Protein AF-A0A8B8NB76-F1 (afdb_monomer)

pLDDT: mean 70.85, std 10.94, range [44.97, 85.81]

Sequence (150 aa):
MEKLAVEKKYFEKVLDDIVSLNSLFTVAVFIGLSYAQPGQVQSLADDPSCHPDTTMRRRLVYFEIASFSCFIFAGFLGKAVKIFLYTSEKQDAQGKPLRKWKSLLGFYSSIYGTMLGCLLLLLAMIEVIQIKLGRLSCHGKYTVTTVAIM

Structure (mmCIF, N/CA/C/O backbone):
data_AF-A0A8B8NB76-F1
#
_entry.id   AF-A0A8B8NB76-F1
#
loop_
_atom_site.group_PDB
_atom_site.id
_atom_site.type_symbol
_atom_site.label_atom_id
_atom_site.label_alt_id
_atom_site.label_comp_id
_atom_site.label_asym_id
_atom_site.label_entity_id
_atom_site.label_seq_id
_atom_sit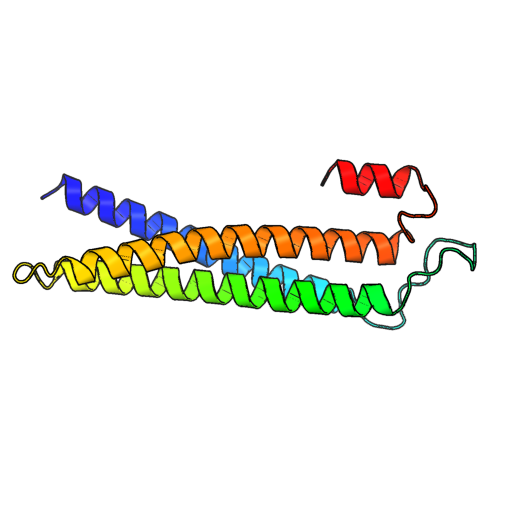e.pdbx_PDB_ins_code
_atom_site.Cartn_x
_atom_site.Cartn_y
_atom_site.Cartn_z
_atom_site.occupancy
_atom_site.B_iso_or_equiv
_atom_site.auth_seq_id
_atom_site.auth_comp_id
_atom_site.auth_asym_id
_atom_site.auth_atom_id
_atom_site.pdbx_PDB_model_num
ATOM 1 N N . MET A 1 1 ? -21.683 8.603 27.140 1.00 58.09 1 MET A N 1
ATOM 2 C CA . MET A 1 1 ? -21.629 7.348 26.355 1.00 58.09 1 MET A CA 1
ATOM 3 C C . MET A 1 1 ? -21.744 7.589 24.850 1.00 58.09 1 MET A C 1
ATOM 5 O O . MET A 1 1 ? -20.990 6.976 24.109 1.00 58.09 1 MET A O 1
ATOM 9 N N . GLU A 1 2 ? -22.573 8.534 24.390 1.00 70.88 2 GLU A N 1
ATOM 10 C CA . GLU A 1 2 ? -22.771 8.825 22.955 1.00 70.88 2 GLU A CA 1
ATOM 11 C C . GLU A 1 2 ? -21.490 9.216 22.186 1.00 70.88 2 GLU A C 1
ATOM 13 O O . GLU A 1 2 ? -21.215 8.649 21.132 1.00 70.88 2 GLU A O 1
ATOM 18 N N . LYS A 1 3 ? -20.629 10.083 22.748 1.00 71.62 3 LYS A N 1
ATOM 19 C CA . LYS A 1 3 ? -19.351 10.464 22.106 1.00 71.62 3 LYS A CA 1
ATOM 20 C C . LYS A 1 3 ? -18.411 9.279 21.836 1.00 71.62 3 LYS A C 1
ATOM 22 O O . LYS A 1 3 ? -17.780 9.232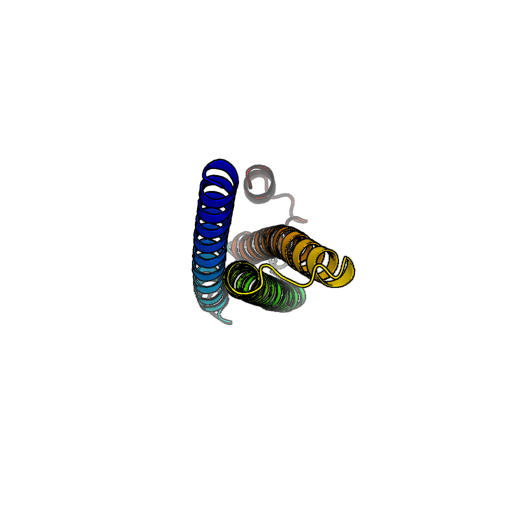 20.787 1.00 71.62 3 LYS A O 1
ATOM 27 N N . LEU A 1 4 ? -18.343 8.312 22.756 1.00 72.81 4 LEU A N 1
ATOM 28 C CA . LEU A 1 4 ? -17.474 7.137 22.622 1.00 72.81 4 LEU A CA 1
ATOM 29 C C . LEU A 1 4 ? -17.967 6.199 21.509 1.00 72.81 4 LEU A C 1
ATOM 31 O O . LEU A 1 4 ? -17.163 5.650 20.762 1.00 72.81 4 LEU A O 1
ATOM 35 N N . ALA A 1 5 ? -19.286 6.035 21.374 1.00 74.06 5 ALA A N 1
ATOM 36 C CA . ALA A 1 5 ? -19.880 5.210 20.324 1.00 74.06 5 ALA A CA 1
ATOM 37 C C . ALA A 1 5 ? -19.660 5.809 18.923 1.00 74.06 5 ALA A C 1
ATOM 39 O O . ALA A 1 5 ? -19.412 5.073 17.967 1.00 74.06 5 ALA A O 1
ATOM 40 N N . VAL A 1 6 ? -19.705 7.142 18.803 1.00 80.06 6 VAL A N 1
ATOM 41 C CA . VAL A 1 6 ? -19.410 7.851 17.547 1.00 80.06 6 VAL A CA 1
ATOM 42 C C . VAL A 1 6 ? -17.943 7.675 17.144 1.00 80.06 6 VAL A C 1
ATOM 44 O O . VAL A 1 6 ? -17.666 7.345 15.993 1.00 80.06 6 VAL A O 1
ATOM 47 N N . GLU A 1 7 ? -17.009 7.823 18.087 1.00 78.56 7 GLU A N 1
ATOM 48 C CA . GLU A 1 7 ? -15.574 7.663 17.820 1.00 78.56 7 GLU A CA 1
ATOM 49 C C . GLU A 1 7 ? -15.232 6.233 17.371 1.00 78.56 7 GLU A C 1
ATOM 51 O O . GLU A 1 7 ? -14.541 6.042 16.370 1.00 78.56 7 GLU A O 1
ATOM 56 N N . LYS A 1 8 ? -15.785 5.211 18.038 1.00 74.06 8 LYS A N 1
ATOM 57 C CA . LYS A 1 8 ? -15.591 3.809 17.635 1.00 74.06 8 LYS A CA 1
ATOM 58 C C . LYS A 1 8 ? -16.101 3.529 16.224 1.00 74.06 8 LYS A C 1
ATOM 60 O O . LYS A 1 8 ? -15.374 2.933 15.436 1.00 74.06 8 LYS A O 1
ATOM 65 N N . LYS A 1 9 ? -17.311 3.994 15.888 1.00 80.19 9 LYS A N 1
ATOM 66 C CA . LYS A 1 9 ? -17.870 3.846 14.533 1.00 80.19 9 LYS A CA 1
ATOM 67 C C . LYS A 1 9 ? -16.988 4.507 13.476 1.00 80.19 9 LYS A C 1
ATOM 69 O O . LYS A 1 9 ? -16.846 3.973 12.378 1.00 80.19 9 LYS A O 1
ATOM 74 N N . TYR A 1 10 ? -16.383 5.648 13.803 1.00 81.00 10 TYR A N 1
ATOM 75 C CA . TYR A 1 10 ? -15.425 6.303 12.918 1.00 81.00 10 TYR A CA 1
ATOM 76 C C . TYR A 1 10 ? -14.170 5.442 12.705 1.00 81.00 10 TYR A C 1
ATOM 78 O O . TYR A 1 10 ? -13.798 5.189 11.561 1.00 81.00 10 TYR A O 1
ATOM 86 N N . PHE A 1 11 ? -13.569 4.915 13.778 1.00 75.69 11 PHE A N 1
ATOM 87 C CA . PHE A 1 11 ? -12.418 4.008 13.680 1.00 75.69 11 PHE A CA 1
ATOM 88 C C . PHE A 1 11 ? -12.725 2.738 12.883 1.00 75.69 11 PHE A C 1
ATOM 90 O O . PHE A 1 11 ? -11.914 2.332 12.054 1.00 75.69 11 PHE A O 1
ATOM 97 N N . GLU A 1 12 ? -13.890 2.124 13.097 1.00 78.44 12 GLU A N 1
ATOM 98 C CA . GLU A 1 12 ? -14.319 0.949 12.332 1.00 78.44 12 GLU A CA 1
ATOM 99 C C . GLU A 1 12 ? -14.425 1.244 10.837 1.00 78.44 12 GLU A C 1
ATOM 101 O O . GLU A 1 12 ? -13.975 0.433 10.027 1.00 78.44 12 GLU A O 1
ATOM 106 N N . LYS A 1 13 ? -14.973 2.410 10.476 1.00 84.19 13 LYS A N 1
ATOM 107 C CA . LYS A 1 13 ? -15.102 2.834 9.081 1.00 84.19 13 LYS A CA 1
ATOM 108 C C . LYS A 1 13 ? -13.738 3.058 8.426 1.00 84.19 13 LYS A C 1
ATOM 110 O O . LYS A 1 13 ? -13.527 2.603 7.309 1.00 84.19 13 LYS A O 1
ATOM 115 N N . VAL A 1 14 ? -12.813 3.715 9.128 1.00 82.12 14 VAL A N 1
ATOM 116 C CA . VAL A 1 14 ? -11.438 3.929 8.642 1.00 82.12 14 VAL A CA 1
ATOM 117 C C . VAL A 1 14 ? -10.709 2.595 8.456 1.00 82.12 14 VAL A C 1
ATOM 119 O O . VAL A 1 14 ? -10.015 2.404 7.463 1.00 82.12 14 VAL A O 1
ATOM 122 N N . LEU A 1 15 ? -10.890 1.646 9.376 1.00 77.44 15 LEU A N 1
ATO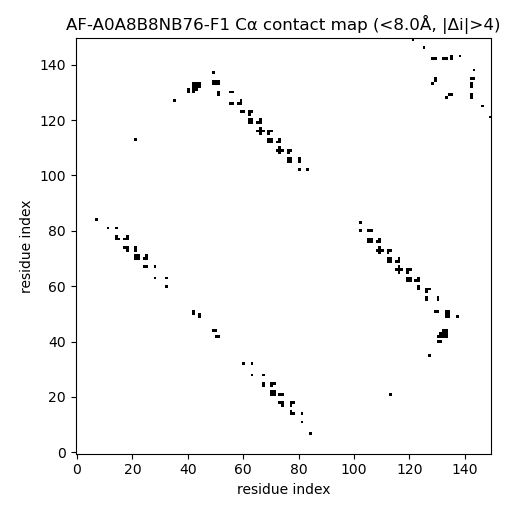M 123 C CA . LEU A 1 15 ? -10.309 0.309 9.258 1.00 77.44 15 LEU A CA 1
ATOM 124 C C . LEU A 1 15 ? -10.846 -0.466 8.052 1.00 77.44 15 LEU A C 1
ATOM 126 O O . LEU A 1 15 ? -10.060 -1.104 7.355 1.00 77.44 15 LEU A O 1
ATOM 130 N N . ASP A 1 16 ? -12.160 -0.431 7.816 1.00 82.38 16 ASP A N 1
ATOM 131 C CA . ASP A 1 16 ? -12.762 -1.106 6.660 1.00 82.38 16 ASP A CA 1
ATOM 132 C C . ASP A 1 16 ? -12.253 -0.519 5.341 1.00 82.38 16 ASP A C 1
ATOM 134 O O . ASP A 1 16 ? -11.942 -1.273 4.418 1.00 82.38 16 ASP A O 1
ATOM 138 N N . ASP A 1 17 ? -12.102 0.806 5.278 1.00 83.94 17 ASP A N 1
ATOM 139 C CA . ASP A 1 17 ? -11.550 1.497 4.114 1.00 83.94 17 ASP A CA 1
ATOM 140 C C . ASP A 1 17 ? -10.090 1.083 3.852 1.00 83.94 17 ASP A C 1
ATOM 142 O O . ASP A 1 17 ? -9.760 0.623 2.758 1.00 83.94 17 ASP A O 1
ATOM 146 N N . ILE A 1 18 ? -9.234 1.096 4.885 1.00 80.12 18 ILE A N 1
ATOM 147 C CA . ILE A 1 18 ? -7.828 0.653 4.784 1.00 80.12 18 ILE A CA 1
ATOM 148 C C . ILE A 1 18 ? -7.731 -0.814 4.339 1.00 80.12 18 ILE A C 1
ATOM 150 O O . ILE A 1 18 ? -6.912 -1.157 3.485 1.00 80.12 18 ILE A O 1
ATOM 154 N N . VAL A 1 19 ? -8.556 -1.701 4.900 1.00 79.12 19 VAL A N 1
ATOM 155 C CA . VAL A 1 19 ? -8.578 -3.126 4.530 1.00 79.12 19 VAL A CA 1
ATOM 156 C C . VAL A 1 19 ? -8.995 -3.308 3.069 1.00 79.12 19 VAL A C 1
ATOM 158 O O . VAL A 1 19 ? -8.404 -4.133 2.368 1.00 79.12 19 VAL A O 1
ATOM 161 N N . SER A 1 20 ? -9.991 -2.546 2.612 1.00 85.81 20 SER A N 1
ATOM 162 C CA . SER A 1 20 ? -10.450 -2.558 1.221 1.00 85.81 20 SER A CA 1
ATOM 163 C C . SER A 1 20 ? -9.333 -2.122 0.265 1.00 85.81 20 SER A C 1
ATOM 165 O O . SER A 1 20 ? -9.038 -2.822 -0.707 1.00 85.81 20 SER A O 1
ATOM 167 N N . LEU A 1 21 ? -8.627 -1.034 0.595 1.00 82.56 21 LEU A N 1
ATOM 168 C CA . LEU A 1 21 ? -7.477 -0.553 -0.174 1.00 82.56 21 LEU A CA 1
ATOM 169 C C . LEU A 1 21 ? -6.344 -1.584 -0.224 1.00 82.56 21 LEU A C 1
ATOM 171 O O . LEU A 1 21 ? -5.839 -1.884 -1.304 1.00 82.56 21 LEU A O 1
ATOM 175 N N . ASN A 1 22 ? -5.989 -2.203 0.906 1.00 81.56 22 ASN A N 1
ATOM 176 C CA . ASN A 1 22 ? -4.960 -3.250 0.952 1.00 81.56 22 ASN A CA 1
ATOM 177 C C . ASN A 1 22 ? -5.317 -4.453 0.054 1.00 81.56 22 ASN A C 1
ATOM 179 O O . ASN A 1 22 ? -4.433 -5.057 -0.563 1.00 81.56 22 ASN A O 1
ATOM 183 N N . SER A 1 23 ? -6.608 -4.788 -0.059 1.00 83.19 23 SER A N 1
ATOM 184 C CA . SER A 1 23 ? -7.092 -5.829 -0.972 1.00 83.19 23 SER A CA 1
ATOM 185 C C . SER A 1 23 ? -6.993 -5.405 -2.440 1.00 83.19 23 SER A C 1
ATOM 187 O O . SER A 1 23 ? -6.589 -6.212 -3.275 1.00 83.19 23 SER A O 1
ATOM 189 N N . LEU A 1 24 ? -7.329 -4.155 -2.771 1.00 85.62 24 LEU A N 1
ATOM 190 C CA . LEU A 1 24 ? -7.174 -3.612 -4.127 1.00 85.62 24 LEU A CA 1
ATOM 191 C C . LEU A 1 24 ? -5.704 -3.590 -4.560 1.00 85.62 24 LEU A C 1
ATOM 193 O O . LEU A 1 24 ? -5.383 -4.052 -5.654 1.00 85.62 24 LEU A O 1
ATOM 197 N N . PHE A 1 25 ? -4.805 -3.130 -3.688 1.00 81.25 25 PHE A N 1
ATOM 198 C CA . PHE A 1 25 ? -3.365 -3.126 -3.953 1.00 81.25 25 PHE A CA 1
ATOM 199 C C . PHE A 1 25 ? -2.806 -4.533 -4.141 1.00 81.25 25 PHE A C 1
ATOM 201 O O . PHE A 1 25 ? -2.019 -4.770 -5.050 1.00 81.25 25 PHE A O 1
ATOM 208 N N . THR A 1 26 ? -3.272 -5.486 -3.336 1.00 81.06 26 THR A N 1
ATOM 209 C CA . THR A 1 26 ? -2.947 -6.904 -3.507 1.00 81.06 26 THR A CA 1
ATOM 210 C C . THR A 1 26 ? -3.331 -7.417 -4.900 1.00 81.06 26 THR A C 1
ATOM 212 O O . THR A 1 26 ? -2.542 -8.102 -5.546 1.00 81.06 26 THR A O 1
ATOM 215 N N . VAL A 1 27 ? -4.526 -7.080 -5.393 1.00 84.81 27 VAL A N 1
ATOM 216 C CA . VAL A 1 27 ? -4.958 -7.470 -6.746 1.00 84.81 27 VAL A CA 1
ATOM 217 C C . VAL A 1 27 ? -4.099 -6.785 -7.811 1.00 84.81 27 VAL A C 1
ATOM 219 O O . VAL A 1 27 ? -3.660 -7.447 -8.751 1.00 84.81 27 VAL A O 1
ATOM 222 N N . ALA A 1 28 ? -3.812 -5.491 -7.647 1.00 82.62 28 ALA A N 1
ATOM 223 C CA . ALA A 1 28 ? -2.943 -4.743 -8.553 1.00 82.62 28 ALA A CA 1
ATOM 224 C C . ALA A 1 28 ? -1.540 -5.366 -8.654 1.00 82.62 28 ALA A C 1
ATOM 226 O O . ALA A 1 28 ? -1.001 -5.450 -9.753 1.00 82.62 28 ALA A O 1
ATOM 227 N N . VAL A 1 29 ? -1.005 -5.881 -7.543 1.00 78.81 29 VAL A N 1
ATOM 228 C CA . VAL A 1 29 ? 0.255 -6.637 -7.498 1.00 78.81 29 VAL A CA 1
ATOM 229 C C . VAL A 1 29 ? 0.193 -7.910 -8.344 1.00 78.81 29 VAL A C 1
ATOM 231 O O . VAL A 1 29 ? 1.038 -8.156 -9.200 1.00 78.81 29 VAL A O 1
ATOM 234 N N . PHE A 1 30 ? -0.836 -8.741 -8.172 1.00 81.75 30 PHE A N 1
ATOM 235 C CA . PHE A 1 30 ? -0.955 -9.954 -8.991 1.00 81.75 30 PHE A CA 1
ATOM 236 C C . PHE A 1 30 ? -1.068 -9.637 -10.486 1.00 81.75 30 PHE A C 1
ATOM 238 O O . PHE A 1 30 ? -0.503 -10.350 -11.322 1.00 81.75 30 PHE A O 1
ATOM 245 N N . ILE A 1 31 ? -1.761 -8.548 -10.824 1.00 83.44 31 ILE A N 1
ATOM 246 C CA . ILE A 1 31 ? -1.841 -8.043 -12.195 1.00 83.44 31 ILE A CA 1
ATOM 247 C C . ILE A 1 31 ? -0.453 -7.576 -12.673 1.00 83.44 31 ILE A C 1
ATOM 249 O O . ILE A 1 31 ? -0.037 -7.966 -13.763 1.00 83.44 31 ILE A O 1
ATOM 253 N N . GLY A 1 32 ? 0.290 -6.819 -11.859 1.00 76.19 32 GLY A N 1
ATOM 254 C CA . GLY A 1 32 ? 1.654 -6.353 -12.144 1.00 76.19 32 GLY A CA 1
ATOM 255 C C . GLY A 1 32 ? 2.627 -7.496 -12.440 1.00 76.19 32 GLY A C 1
ATOM 256 O O . GLY A 1 32 ? 3.246 -7.524 -13.507 1.00 76.19 32 GLY A O 1
ATOM 257 N N . LEU A 1 33 ? 2.668 -8.506 -11.566 1.00 76.31 33 LEU A N 1
ATOM 258 C CA . LEU A 1 33 ? 3.462 -9.725 -11.764 1.00 76.31 33 LEU A CA 1
ATOM 259 C C . LEU A 1 33 ? 3.072 -10.494 -13.032 1.00 76.31 33 LEU A C 1
ATOM 261 O O . LEU A 1 33 ? 3.945 -11.024 -13.722 1.00 76.31 33 LEU A O 1
ATOM 265 N N . SER A 1 34 ? 1.780 -10.539 -13.369 1.00 78.25 34 SER A N 1
ATOM 266 C CA . SER A 1 34 ? 1.299 -11.209 -14.586 1.00 78.25 34 SER A CA 1
ATOM 267 C C . SER A 1 34 ? 1.797 -10.516 -15.859 1.00 78.25 34 SER A C 1
ATOM 269 O O . SER A 1 34 ? 2.054 -11.181 -16.861 1.00 78.25 34 SER A O 1
ATOM 271 N N . TYR A 1 35 ? 2.007 -9.198 -15.819 1.00 69.44 35 TYR A N 1
ATOM 272 C CA . TYR A 1 35 ? 2.624 -8.449 -16.917 1.00 69.44 35 TYR A CA 1
ATOM 273 C C . TYR A 1 35 ? 4.157 -8.550 -16.951 1.00 69.44 35 TYR A C 1
ATOM 275 O O . TYR A 1 35 ? 4.759 -8.248 -17.983 1.00 69.44 35 TYR A O 1
ATOM 283 N N . ALA A 1 36 ? 4.799 -9.003 -15.871 1.00 65.06 36 ALA A N 1
ATOM 284 C CA . ALA A 1 36 ? 6.250 -9.179 -15.777 1.00 65.06 36 ALA A CA 1
ATOM 285 C C . ALA A 1 36 ? 6.755 -10.524 -16.357 1.00 65.06 36 ALA A C 1
ATOM 287 O O . ALA A 1 36 ? 7.878 -10.946 -16.059 1.00 65.06 36 ALA A O 1
ATOM 288 N N . GLN A 1 37 ? 5.949 -11.214 -17.178 1.00 57.31 37 GLN A N 1
ATOM 289 C CA . GLN A 1 37 ? 6.277 -12.537 -17.714 1.00 57.31 37 GLN A CA 1
ATOM 290 C C . GLN A 1 37 ? 7.567 -12.557 -18.567 1.00 57.31 37 GLN A C 1
ATOM 292 O O . GLN A 1 37 ? 7.797 -11.679 -19.407 1.00 57.31 37 GLN A O 1
ATOM 297 N N . PRO A 1 38 ? 8.428 -13.577 -18.377 1.00 48.22 38 PRO A N 1
ATOM 298 C CA . PRO A 1 38 ? 9.696 -13.700 -19.084 1.00 48.22 38 PRO A CA 1
ATOM 299 C C . PRO A 1 38 ? 9.468 -14.102 -20.548 1.00 48.22 38 PRO A C 1
ATOM 301 O O . PRO A 1 38 ? 8.992 -15.197 -20.818 1.00 48.22 38 PRO A O 1
ATOM 304 N N . GLY A 1 39 ? 9.856 -13.233 -21.489 1.00 51.78 39 GLY A N 1
ATOM 305 C CA . GLY A 1 39 ? 9.939 -13.569 -22.920 1.00 51.78 39 GLY A CA 1
ATOM 306 C C . GLY A 1 39 ? 9.225 -12.619 -23.887 1.00 51.78 39 GLY A C 1
ATOM 307 O O . GLY A 1 39 ? 9.498 -12.693 -25.077 1.00 51.78 39 GLY A O 1
ATOM 308 N N . GLN A 1 40 ? 8.371 -11.703 -23.406 1.00 45.97 40 GLN A N 1
ATOM 309 C CA . GLN A 1 40 ? 7.509 -10.882 -24.282 1.00 45.97 40 GLN A CA 1
ATOM 310 C C . GLN A 1 40 ? 7.890 -9.389 -24.373 1.00 45.97 40 GLN A C 1
ATOM 312 O O . GLN A 1 40 ? 7.270 -8.643 -25.126 1.00 45.97 40 GLN A O 1
ATOM 317 N N . VAL A 1 41 ? 8.875 -8.912 -23.605 1.00 48.81 41 VAL A N 1
ATOM 318 C CA . VAL A 1 41 ? 9.288 -7.496 -23.624 1.00 48.81 41 VAL A CA 1
ATOM 319 C C . VAL A 1 41 ? 10.668 -7.356 -24.253 1.00 48.81 41 VAL A C 1
ATOM 321 O O . VAL A 1 41 ? 11.689 -7.315 -23.570 1.00 48.81 41 VAL A O 1
ATOM 324 N N . GLN A 1 42 ? 10.683 -7.305 -25.585 1.00 48.44 42 GLN A N 1
ATOM 325 C CA . GLN A 1 42 ? 11.781 -6.698 -26.328 1.00 48.44 42 GLN A CA 1
ATOM 326 C C . GLN A 1 42 ? 11.891 -5.251 -25.823 1.00 48.44 42 GLN A C 1
ATOM 328 O O . GLN A 1 42 ? 10.914 -4.502 -25.893 1.00 48.44 42 GLN A O 1
ATOM 333 N N . SER A 1 43 ? 13.030 -4.886 -25.230 1.00 51.94 43 SER A N 1
ATOM 334 C CA . SER A 1 43 ? 13.300 -3.497 -24.850 1.00 51.94 43 SER A CA 1
ATOM 335 C C . SER A 1 43 ? 13.085 -2.623 -26.088 1.00 51.94 43 SER A C 1
ATOM 337 O O . SER A 1 43 ? 13.594 -2.961 -27.153 1.00 51.94 43 SER A O 1
ATOM 339 N N . LEU A 1 44 ? 12.336 -1.520 -25.977 1.00 48.97 44 LEU A N 1
ATOM 340 C CA . LEU A 1 44 ? 12.171 -0.569 -27.091 1.00 48.97 44 LEU A CA 1
ATOM 341 C C . LEU A 1 44 ? 13.485 0.156 -27.448 1.00 48.97 44 LEU A C 1
ATOM 343 O O . LEU A 1 44 ? 13.517 0.942 -28.391 1.00 48.97 44 LEU A O 1
ATOM 347 N N . ALA A 1 45 ? 14.556 -0.075 -26.685 1.00 45.97 45 ALA A N 1
ATOM 348 C CA . ALA A 1 45 ? 15.885 0.419 -26.993 1.00 45.97 45 ALA A CA 1
ATOM 349 C C . ALA A 1 45 ? 16.558 -0.486 -28.039 1.00 45.97 45 ALA A C 1
ATOM 351 O O . ALA A 1 45 ? 16.889 -1.632 -27.750 1.00 45.97 45 ALA A O 1
ATOM 352 N N . ASP A 1 46 ? 16.788 0.076 -29.226 1.00 44.97 46 ASP A N 1
ATOM 353 C CA . ASP A 1 46 ? 17.511 -0.522 -30.363 1.00 44.97 46 ASP A CA 1
ATOM 354 C C . ASP A 1 46 ? 19.024 -0.714 -30.083 1.00 44.97 46 ASP A C 1
ATOM 356 O O . ASP A 1 46 ? 19.744 -1.309 -30.879 1.00 44.97 46 ASP A O 1
ATOM 360 N N . ASP A 1 47 ? 19.515 -0.236 -28.928 1.00 52.62 47 ASP A N 1
ATOM 361 C CA . ASP A 1 47 ? 20.926 -0.294 -28.539 1.00 52.62 47 ASP A CA 1
ATOM 362 C C . ASP A 1 47 ? 21.221 -1.432 -27.525 1.00 52.62 47 ASP A C 1
ATOM 364 O O . ASP A 1 47 ? 20.638 -1.463 -26.428 1.00 52.62 47 ASP A O 1
ATOM 368 N N . PRO A 1 48 ? 22.165 -2.348 -27.825 1.00 55.62 48 PRO A N 1
ATOM 369 C CA . PRO A 1 48 ? 22.499 -3.494 -26.973 1.00 55.62 48 PRO A CA 1
ATOM 370 C C . PRO A 1 48 ? 23.121 -3.110 -25.618 1.00 55.62 48 PRO A C 1
ATOM 372 O O . PRO A 1 48 ? 23.103 -3.926 -24.694 1.00 55.62 48 PRO A O 1
ATOM 375 N N . SER A 1 49 ? 23.633 -1.885 -25.450 1.00 53.75 49 SER A N 1
ATOM 376 C CA . SER A 1 49 ? 24.170 -1.398 -24.167 1.00 53.75 49 SER A CA 1
ATOM 377 C C . SER A 1 49 ? 23.080 -0.992 -23.163 1.00 53.75 49 SER A C 1
ATOM 379 O O . SER A 1 49 ? 23.347 -0.890 -21.963 1.00 53.75 49 SER A O 1
ATOM 381 N N . CYS A 1 50 ? 21.834 -0.827 -23.624 1.00 57.88 50 CYS A N 1
ATOM 382 C CA . CYS A 1 50 ? 20.695 -0.389 -22.813 1.00 57.88 50 CYS A CA 1
ATOM 383 C C . CYS A 1 50 ? 19.698 -1.525 -22.491 1.00 57.88 50 CYS A C 1
ATOM 385 O O . CYS A 1 50 ? 18.560 -1.278 -22.073 1.00 57.88 50 CYS A O 1
ATOM 387 N N . HIS A 1 51 ? 20.112 -2.784 -22.655 1.00 57.16 51 HIS A N 1
ATOM 388 C CA . HIS A 1 51 ? 19.271 -3.928 -22.318 1.00 57.16 51 HIS A CA 1
ATOM 389 C C . HIS A 1 51 ? 18.976 -4.000 -20.802 1.00 57.16 51 HIS A C 1
ATOM 391 O O . HIS A 1 51 ? 19.886 -3.862 -19.974 1.00 57.16 51 HIS A O 1
ATOM 397 N N . PRO A 1 52 ? 17.708 -4.222 -20.403 1.00 57.44 52 PRO A N 1
ATOM 398 C CA . PRO A 1 52 ? 17.338 -4.376 -19.004 1.00 57.44 52 PRO A CA 1
ATOM 399 C C . PRO A 1 52 ? 17.965 -5.652 -18.431 1.00 57.44 52 PRO A C 1
ATOM 401 O O . PRO A 1 52 ? 17.807 -6.752 -18.958 1.00 57.44 52 PRO A O 1
ATOM 404 N N . ASP A 1 53 ? 18.700 -5.484 -17.336 1.00 62.66 53 ASP A N 1
ATOM 405 C CA . ASP A 1 53 ? 19.485 -6.543 -16.712 1.00 62.66 53 ASP A CA 1
ATOM 406 C C . ASP A 1 53 ? 18.612 -7.512 -15.902 1.00 62.66 53 ASP A C 1
ATOM 408 O O . ASP A 1 53 ? 17.630 -7.126 -15.259 1.00 62.66 53 ASP A O 1
ATOM 412 N N . THR A 1 54 ? 19.007 -8.786 -15.877 1.00 63.94 54 THR A N 1
ATOM 413 C CA . THR A 1 54 ? 18.283 -9.861 -15.171 1.00 63.94 54 THR A CA 1
ATOM 414 C C . THR A 1 54 ? 18.143 -9.610 -13.661 1.00 63.94 54 THR A C 1
ATOM 416 O O . THR A 1 54 ? 17.202 -10.108 -13.032 1.00 63.94 54 THR A O 1
ATOM 419 N N . THR A 1 55 ? 19.018 -8.780 -13.086 1.00 66.31 55 THR A N 1
ATOM 420 C CA . THR A 1 55 ? 18.995 -8.366 -11.676 1.00 66.31 55 THR A CA 1
ATOM 421 C C . THR A 1 55 ? 17.798 -7.472 -11.338 1.00 66.31 55 THR A C 1
ATOM 423 O O . THR A 1 55 ? 17.201 -7.647 -10.274 1.00 66.31 55 THR A O 1
ATOM 426 N N . MET A 1 56 ? 17.376 -6.571 -12.239 1.00 65.31 56 MET A N 1
ATOM 427 C CA . MET A 1 56 ? 16.208 -5.699 -12.003 1.00 65.31 56 MET A CA 1
ATOM 428 C C . MET A 1 56 ? 14.909 -6.504 -11.938 1.00 65.31 56 MET A C 1
ATOM 430 O O . MET A 1 56 ? 14.071 -6.278 -11.070 1.00 65.31 56 MET A O 1
ATOM 434 N N . ARG A 1 57 ? 14.787 -7.544 -12.773 1.00 67.50 57 ARG A N 1
ATOM 435 C CA . ARG A 1 57 ? 13.628 -8.449 -12.749 1.00 67.50 57 ARG A CA 1
ATOM 436 C C . ARG A 1 57 ? 13.496 -9.189 -11.415 1.00 67.50 57 ARG A C 1
ATOM 438 O O . ARG A 1 57 ? 12.397 -9.301 -10.883 1.00 67.50 57 ARG A O 1
ATOM 445 N N . ARG A 1 58 ? 14.604 -9.689 -10.852 1.00 70.12 58 ARG A N 1
ATOM 446 C CA . ARG A 1 58 ? 14.582 -10.334 -9.524 1.00 70.12 58 ARG A CA 1
ATOM 447 C C . ARG A 1 58 ? 14.191 -9.350 -8.425 1.00 70.12 58 ARG A C 1
ATOM 449 O O . ARG A 1 58 ? 13.451 -9.716 -7.516 1.00 70.12 58 ARG A O 1
ATOM 456 N N . ARG A 1 59 ? 14.670 -8.109 -8.522 1.00 72.12 59 ARG A N 1
ATOM 457 C CA . ARG A 1 59 ? 14.383 -7.053 -7.550 1.00 72.12 59 ARG A CA 1
ATOM 458 C C . ARG A 1 59 ? 12.919 -6.607 -7.590 1.00 72.12 59 ARG A C 1
ATOM 460 O O . ARG A 1 59 ? 12.331 -6.416 -6.531 1.00 72.12 59 ARG A O 1
ATOM 467 N N . LEU A 1 60 ? 12.326 -6.538 -8.783 1.00 75.25 60 LEU A N 1
ATOM 468 C CA . LEU A 1 60 ? 10.901 -6.280 -8.982 1.00 75.25 60 LEU A CA 1
ATOM 469 C C . LEU A 1 60 ? 10.038 -7.289 -8.215 1.00 75.25 60 LEU A C 1
ATOM 471 O O . LEU A 1 60 ? 9.270 -6.907 -7.337 1.00 75.25 60 LEU A O 1
ATOM 475 N N . VAL A 1 61 ? 10.234 -8.583 -8.490 1.00 80.06 61 VAL A N 1
ATOM 476 C CA . VAL A 1 61 ? 9.473 -9.661 -7.838 1.00 80.06 61 VAL A CA 1
ATOM 477 C C . VAL A 1 61 ? 9.657 -9.618 -6.317 1.00 80.06 61 VAL A C 1
ATOM 479 O O . VAL A 1 61 ? 8.706 -9.828 -5.570 1.00 80.06 61 VAL A O 1
ATOM 482 N N . TYR A 1 62 ? 10.864 -9.297 -5.841 1.00 80.44 62 TYR A N 1
ATOM 483 C CA . TYR A 1 62 ? 11.132 -9.156 -4.412 1.00 80.44 62 TYR A CA 1
ATOM 484 C C . TYR A 1 62 ? 10.345 -8.003 -3.767 1.00 80.44 62 TYR A C 1
ATOM 486 O O . TYR A 1 62 ? 9.701 -8.212 -2.739 1.00 80.44 62 TYR A O 1
ATOM 494 N N . PHE A 1 63 ? 10.364 -6.803 -4.358 1.00 77.56 63 PHE A N 1
ATOM 495 C CA . PHE A 1 63 ? 9.611 -5.652 -3.839 1.00 77.56 63 PHE A CA 1
ATOM 496 C C . PHE A 1 63 ? 8.101 -5.882 -3.862 1.00 77.56 63 PHE A C 1
ATOM 498 O O . PHE A 1 63 ? 7.380 -5.461 -2.954 1.00 77.56 63 PHE A O 1
ATOM 505 N N . GLU A 1 64 ? 7.628 -6.601 -4.866 1.00 81.44 64 GLU A N 1
ATOM 506 C CA . GLU A 1 64 ? 6.221 -6.920 -5.040 1.00 81.44 64 GLU A CA 1
ATOM 507 C C . GLU A 1 64 ? 5.727 -7.946 -4.005 1.00 81.44 64 GLU A C 1
ATOM 509 O O . GLU A 1 64 ? 4.708 -7.737 -3.348 1.00 81.44 64 GLU A O 1
ATOM 514 N N . ILE A 1 65 ? 6.510 -8.995 -3.731 1.00 83.94 65 ILE A N 1
ATOM 515 C CA . ILE A 1 65 ? 6.216 -9.948 -2.645 1.00 83.94 65 ILE A CA 1
ATOM 516 C C . ILE A 1 65 ? 6.313 -9.265 -1.268 1.00 83.94 65 ILE A C 1
ATOM 518 O O . ILE A 1 65 ? 5.496 -9.527 -0.375 1.00 83.94 65 ILE A O 1
ATOM 522 N N . ALA A 1 66 ? 7.299 -8.382 -1.079 1.00 84.06 66 ALA A N 1
ATOM 523 C CA . ALA A 1 66 ? 7.501 -7.661 0.176 1.00 84.06 66 ALA A CA 1
ATOM 524 C C . ALA A 1 66 ? 6.350 -6.684 0.481 1.00 84.06 66 ALA A C 1
ATOM 526 O O . ALA A 1 66 ? 5.828 -6.682 1.599 1.00 84.06 66 ALA A O 1
ATOM 527 N N . SER A 1 67 ? 5.915 -5.894 -0.505 1.00 81.81 67 SER A N 1
ATOM 528 C CA . SER A 1 67 ? 4.772 -4.976 -0.369 1.00 81.81 67 SER A CA 1
ATOM 529 C C . SER A 1 67 ? 3.463 -5.725 -0.117 1.00 81.81 67 SER A C 1
ATOM 531 O O . SER A 1 67 ? 2.733 -5.375 0.811 1.00 81.81 67 SER A O 1
ATOM 533 N N . PHE A 1 68 ? 3.209 -6.813 -0.849 1.00 82.94 68 PHE A N 1
ATOM 534 C CA . PHE A 1 68 ? 2.053 -7.688 -0.636 1.00 82.94 68 PHE A CA 1
ATOM 535 C C . PHE A 1 68 ? 1.994 -8.232 0.798 1.00 82.94 68 PHE A C 1
ATOM 537 O O . PHE A 1 68 ? 0.960 -8.140 1.465 1.00 82.94 68 PHE A O 1
ATOM 544 N N . SER A 1 69 ? 3.124 -8.724 1.313 1.00 85.38 69 SER A N 1
ATOM 545 C CA . SER A 1 69 ? 3.223 -9.207 2.696 1.00 85.38 69 SER A CA 1
ATOM 546 C C . SER A 1 69 ? 2.894 -8.100 3.702 1.00 85.38 69 SER A C 1
ATOM 548 O O . SER A 1 69 ? 2.186 -8.334 4.683 1.00 85.38 69 SER A O 1
ATOM 550 N N . CYS A 1 70 ? 3.359 -6.877 3.434 1.00 81.19 70 CYS A N 1
ATOM 551 C CA . CYS A 1 70 ? 3.101 -5.713 4.272 1.00 81.19 70 CYS A CA 1
ATOM 552 C C . CYS A 1 70 ? 1.612 -5.315 4.283 1.00 81.19 70 CYS A C 1
ATOM 554 O O . CYS A 1 70 ? 1.047 -5.103 5.358 1.00 81.19 70 CYS A O 1
ATOM 556 N N . PHE A 1 71 ? 0.944 -5.293 3.124 1.00 81.06 71 PHE A N 1
ATOM 557 C CA . PHE A 1 71 ? -0.488 -4.974 3.036 1.00 81.06 71 PHE A CA 1
ATOM 558 C C . PHE A 1 71 ? -1.383 -6.035 3.660 1.00 81.06 71 PHE A C 1
ATOM 560 O O . PHE A 1 71 ? -2.348 -5.686 4.346 1.00 81.06 71 PHE A O 1
ATOM 567 N N . ILE A 1 72 ? -1.068 -7.320 3.469 1.00 82.00 72 ILE A N 1
ATOM 568 C CA . ILE A 1 72 ? -1.793 -8.402 4.145 1.00 82.00 72 ILE A CA 1
ATOM 569 C C . ILE A 1 72 ? -1.640 -8.266 5.656 1.00 82.00 72 ILE A C 1
ATOM 571 O O . ILE A 1 72 ? -2.633 -8.342 6.383 1.00 82.00 72 ILE A O 1
ATOM 575 N N . PHE A 1 73 ? -0.418 -8.029 6.134 1.00 80.19 73 PHE A N 1
ATOM 576 C CA . PHE A 1 73 ? -0.158 -7.877 7.559 1.00 80.19 73 PHE A CA 1
ATOM 577 C C . PHE A 1 73 ? -0.892 -6.662 8.147 1.00 80.19 73 PHE A C 1
ATOM 579 O O . PHE A 1 73 ? -1.565 -6.792 9.170 1.00 80.19 73 PHE A O 1
ATOM 586 N N . ALA A 1 74 ? -0.862 -5.512 7.467 1.00 80.00 74 ALA A N 1
ATOM 587 C CA . ALA A 1 74 ? -1.625 -4.3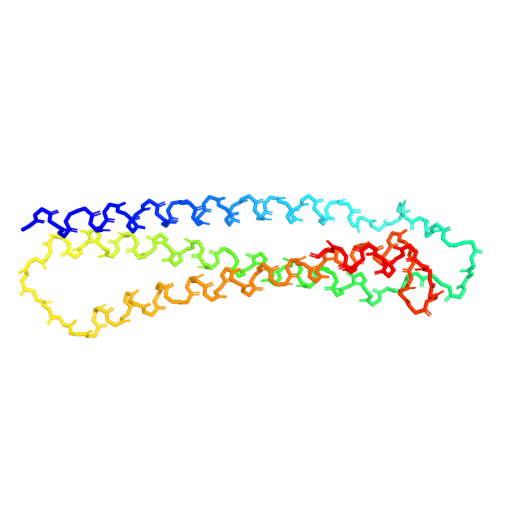26 7.856 1.00 80.00 74 ALA A CA 1
ATOM 588 C C . ALA A 1 74 ? -3.144 -4.591 7.854 1.00 80.00 74 ALA A C 1
ATOM 590 O O . ALA A 1 74 ? -3.839 -4.240 8.805 1.00 80.00 74 ALA A O 1
ATOM 591 N N . GLY A 1 75 ? -3.668 -5.292 6.842 1.00 80.69 75 GLY A N 1
ATOM 592 C CA . GLY A 1 75 ? -5.084 -5.668 6.778 1.00 80.69 75 GLY A CA 1
ATOM 593 C C . GLY A 1 75 ? -5.511 -6.621 7.904 1.00 80.69 75 GLY A C 1
ATOM 594 O O . GLY A 1 75 ? -6.587 -6.458 8.487 1.00 80.69 75 GLY A O 1
ATOM 595 N N . PHE A 1 76 ? -4.659 -7.590 8.256 1.00 79.81 76 PHE A N 1
ATOM 596 C CA . PHE A 1 76 ? -4.889 -8.500 9.380 1.00 79.81 76 PHE A CA 1
ATOM 597 C C . PHE A 1 76 ? -4.900 -7.751 10.718 1.00 79.81 76 PHE A C 1
ATOM 599 O O . PHE A 1 76 ? -5.804 -7.954 11.531 1.00 79.81 76 PHE A O 1
ATOM 606 N N . LEU A 1 77 ? -3.945 -6.838 10.922 1.00 77.81 77 LEU A N 1
ATOM 607 C CA . LEU A 1 77 ? -3.886 -5.986 12.109 1.00 77.81 77 LEU A CA 1
ATOM 608 C C . LEU A 1 77 ? -5.111 -5.077 12.228 1.00 77.81 77 LEU A C 1
ATOM 610 O O . LEU A 1 77 ? -5.679 -4.984 13.316 1.00 77.81 77 LEU A O 1
ATOM 614 N N . GLY A 1 78 ? -5.573 -4.482 11.124 1.00 75.44 78 GLY A N 1
ATOM 615 C CA . GLY A 1 78 ? -6.819 -3.715 11.091 1.00 75.44 78 GLY A CA 1
ATOM 616 C C . GLY A 1 78 ? -8.007 -4.545 11.584 1.00 75.44 78 GLY A C 1
ATOM 617 O O . GLY A 1 78 ? -8.670 -4.182 12.555 1.00 75.44 78 GLY A O 1
ATOM 618 N N . LYS A 1 79 ? -8.232 -5.735 11.016 1.00 77.50 79 LYS A N 1
ATOM 619 C CA . LYS A 1 79 ? -9.321 -6.619 11.478 1.00 77.50 79 LYS A CA 1
ATOM 620 C C . LYS A 1 79 ? -9.162 -7.055 12.938 1.00 77.50 79 LYS A C 1
ATOM 622 O O . LYS A 1 79 ? -10.154 -7.099 13.668 1.00 77.50 79 LYS A O 1
ATOM 627 N N . ALA A 1 80 ? -7.935 -7.320 13.387 1.00 76.75 80 ALA A N 1
ATOM 628 C CA . ALA A 1 80 ? -7.651 -7.660 14.779 1.00 76.75 80 ALA A CA 1
ATOM 629 C C . ALA A 1 80 ? -7.993 -6.505 15.739 1.00 76.75 80 ALA A C 1
ATOM 631 O O . ALA A 1 80 ? -8.602 -6.741 16.784 1.00 76.75 80 ALA A O 1
ATOM 632 N N . VAL A 1 81 ? -7.676 -5.258 15.371 1.00 72.31 81 VAL A N 1
ATOM 633 C CA . VAL A 1 81 ? -8.047 -4.056 16.137 1.00 72.31 81 VAL A CA 1
ATOM 634 C C . VAL A 1 81 ? -9.572 -3.890 16.196 1.00 72.31 81 VAL A C 1
ATOM 636 O O . VAL A 1 81 ? -10.097 -3.590 17.269 1.00 72.31 81 VAL A O 1
ATOM 639 N N . LYS A 1 82 ? -10.301 -4.173 15.106 1.00 72.56 82 LYS A N 1
ATOM 640 C CA . LYS A 1 82 ? -11.778 -4.143 15.084 1.00 72.56 82 LYS A CA 1
ATOM 641 C C . LYS A 1 82 ? -12.391 -5.129 16.086 1.00 72.56 82 LYS A C 1
ATOM 643 O O . LYS A 1 82 ? -13.186 -4.746 16.944 1.00 72.56 82 LYS A O 1
ATOM 648 N N . ILE A 1 83 ? -11.945 -6.389 16.043 1.00 75.31 83 ILE A N 1
ATOM 649 C CA . ILE A 1 83 ? -12.360 -7.448 16.985 1.00 75.31 83 ILE A CA 1
ATOM 650 C C . ILE A 1 83 ? -12.036 -7.045 18.429 1.00 75.31 83 ILE A C 1
A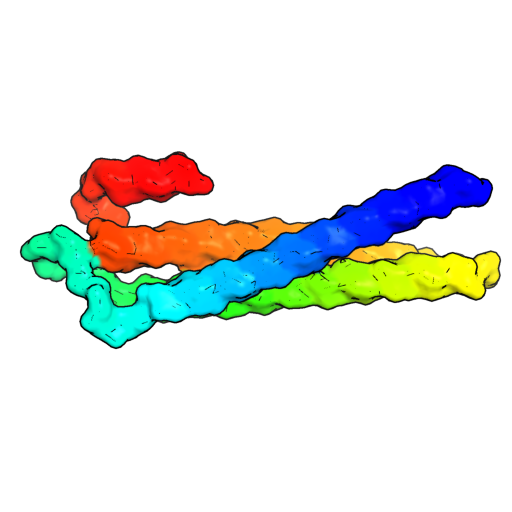TOM 652 O O . ILE A 1 83 ? -12.818 -7.281 19.356 1.00 75.31 83 ILE A O 1
ATOM 656 N N . PHE A 1 84 ? -10.885 -6.414 18.633 1.00 71.38 84 PHE A N 1
ATOM 657 C CA . PHE A 1 84 ? -10.438 -5.987 19.946 1.00 71.38 84 PHE A CA 1
ATOM 658 C C . PHE A 1 84 ? -11.264 -4.827 20.525 1.00 71.38 84 PHE A C 1
ATOM 660 O O . PHE A 1 84 ? -11.584 -4.842 21.720 1.00 71.38 84 PHE A O 1
ATOM 667 N N . LEU A 1 85 ? -11.644 -3.854 19.692 1.00 69.19 85 LEU A N 1
ATOM 668 C CA . LEU A 1 85 ? -12.549 -2.757 20.050 1.00 69.19 85 LEU A CA 1
ATOM 669 C C . LEU A 1 85 ? -13.944 -3.277 20.413 1.00 69.19 85 LEU A C 1
ATOM 671 O O . LEU A 1 85 ? -14.468 -2.911 21.468 1.00 69.19 85 LEU A O 1
ATOM 675 N N . TYR A 1 86 ? -14.491 -4.191 19.606 1.00 68.81 86 TYR A N 1
ATOM 676 C CA . TYR A 1 86 ? -15.773 -4.849 19.879 1.00 68.81 86 TYR A CA 1
ATOM 677 C C . TYR A 1 86 ? -15.738 -5.657 21.187 1.00 68.81 86 TYR A C 1
ATOM 679 O O . TYR A 1 86 ? -16.648 -5.591 22.010 1.00 68.81 86 TYR A O 1
ATOM 687 N N . THR A 1 87 ? -14.635 -6.366 21.446 1.00 67.50 87 THR A N 1
ATOM 688 C CA . THR A 1 87 ? -14.449 -7.122 22.697 1.00 67.50 87 THR A CA 1
ATOM 689 C C . THR A 1 87 ? -14.311 -6.205 23.915 1.00 67.50 87 THR A C 1
ATOM 691 O O . THR A 1 87 ? -14.744 -6.566 25.008 1.00 67.50 87 THR A O 1
ATOM 694 N N . SER A 1 88 ? -13.714 -5.022 23.751 1.00 61.00 88 SER A N 1
ATOM 695 C CA . SER A 1 88 ? -13.571 -4.046 24.840 1.00 61.00 88 SER A CA 1
ATOM 696 C C . SER A 1 88 ? -14.910 -3.426 25.241 1.00 61.00 88 SER A C 1
ATOM 698 O O . SER A 1 88 ? -15.061 -3.026 26.385 1.00 61.00 88 SER A O 1
ATOM 700 N N . GLU A 1 89 ? -15.894 -3.394 24.340 1.00 61.31 89 GLU A N 1
ATOM 701 C CA . GLU A 1 89 ? -17.258 -2.957 24.660 1.00 61.31 89 GLU A CA 1
ATOM 702 C C . GLU A 1 89 ? -18.019 -3.953 25.545 1.00 61.31 89 GLU A C 1
ATOM 704 O O . GLU A 1 89 ? -18.870 -3.552 26.325 1.00 61.31 89 GLU A O 1
ATOM 709 N N . LYS A 1 90 ? -17.680 -5.248 25.485 1.00 55.34 90 LYS A N 1
ATOM 710 C CA . LYS A 1 90 ? -18.285 -6.271 26.356 1.00 55.34 90 LYS A CA 1
ATOM 711 C C . LYS A 1 90 ? -17.630 -6.382 27.738 1.00 55.34 90 LYS A C 1
ATOM 713 O O . LYS A 1 90 ? -18.165 -7.074 28.598 1.00 55.34 90 LYS A O 1
ATOM 718 N N . GLN A 1 91 ? -16.473 -5.753 27.960 1.00 54.88 91 GLN A N 1
ATOM 719 C CA . GLN A 1 91 ? -15.765 -5.767 29.245 1.00 54.88 91 GLN A CA 1
ATOM 720 C C . GLN A 1 91 ? -15.670 -4.358 29.840 1.00 54.88 91 GLN A C 1
ATOM 722 O O . GLN A 1 91 ? -14.598 -3.758 29.871 1.00 54.88 91 GLN A O 1
ATOM 727 N N . ASP A 1 92 ? -16.768 -3.869 30.407 1.00 49.50 92 ASP A N 1
ATOM 728 C CA . ASP A 1 92 ? -16.795 -2.628 31.198 1.00 49.50 92 ASP A CA 1
ATOM 729 C C . ASP A 1 92 ? -16.111 -2.740 32.585 1.00 49.50 92 ASP A C 1
ATOM 731 O O . ASP A 1 92 ? -16.266 -1.859 33.422 1.00 49.50 92 ASP A O 1
ATOM 735 N N . ALA A 1 93 ? -15.327 -3.792 32.877 1.00 50.41 93 ALA A N 1
ATOM 736 C CA . ALA A 1 93 ? -14.912 -4.072 34.262 1.00 50.41 93 ALA A CA 1
ATOM 737 C C . ALA A 1 93 ? -13.417 -4.313 34.551 1.00 50.41 93 ALA A C 1
ATOM 739 O O . ALA A 1 93 ? -13.075 -4.469 35.721 1.00 50.41 93 ALA A O 1
ATOM 740 N N . GLN A 1 94 ? -12.480 -4.325 33.590 1.00 48.09 94 GLN A N 1
ATOM 741 C CA . GLN A 1 94 ? -11.063 -4.467 33.986 1.00 48.09 94 GLN A CA 1
ATOM 742 C C . GLN A 1 94 ? -10.060 -3.841 33.013 1.00 48.09 94 GLN A C 1
ATOM 744 O O . GLN A 1 94 ? -9.440 -4.491 32.166 1.00 48.09 94 GLN A O 1
ATOM 749 N N . GLY A 1 95 ? -9.869 -2.532 33.180 1.00 51.56 95 GLY A N 1
ATOM 750 C CA . GLY A 1 95 ? -8.822 -1.754 32.532 1.00 51.56 95 GLY A CA 1
ATOM 751 C C . GLY A 1 95 ? -7.426 -2.201 32.964 1.00 51.56 95 GLY A C 1
ATOM 752 O O . GLY A 1 95 ? -6.915 -1.773 33.993 1.00 51.56 95 GLY A O 1
ATOM 753 N N . LYS A 1 96 ? -6.773 -3.024 32.140 1.00 60.91 96 LYS A N 1
ATOM 754 C CA . LYS A 1 96 ? -5.318 -3.216 32.200 1.00 60.91 96 LYS A CA 1
ATOM 755 C C . LYS A 1 96 ? -4.673 -2.237 31.205 1.00 60.91 96 LYS A C 1
ATOM 757 O O . LYS A 1 96 ? -4.958 -2.358 30.010 1.00 60.91 96 LYS A O 1
ATOM 762 N N . PRO A 1 97 ? -3.799 -1.301 31.623 1.00 61.16 97 PRO A N 1
ATOM 763 C CA . PRO A 1 97 ? -3.158 -0.327 30.723 1.00 61.16 97 PRO A CA 1
ATOM 764 C C . PRO A 1 97 ? -2.398 -0.998 29.565 1.00 61.16 97 PRO A C 1
ATOM 766 O O . PRO A 1 97 ? -2.390 -0.499 28.441 1.00 61.16 97 PRO A O 1
ATOM 769 N N . LEU A 1 98 ? -1.883 -2.208 29.803 1.00 64.88 98 LEU A N 1
ATOM 770 C CA . LEU A 1 98 ? -1.218 -3.056 28.811 1.00 64.88 98 LEU A CA 1
ATOM 771 C C . LEU A 1 98 ? -2.110 -3.419 27.606 1.00 64.88 98 LEU A C 1
ATOM 773 O O . LEU A 1 98 ? -1.625 -3.584 26.487 1.00 64.88 98 LEU A O 1
ATOM 777 N N . ARG A 1 99 ? -3.428 -3.532 27.822 1.00 66.50 99 ARG A N 1
ATOM 778 C CA . ARG A 1 99 ? -4.412 -3.894 26.793 1.00 66.50 99 ARG A CA 1
ATOM 779 C C . ARG A 1 99 ? -4.646 -2.723 25.827 1.00 66.50 99 ARG A C 1
ATOM 781 O O . ARG A 1 99 ? -4.573 -2.914 24.616 1.00 66.50 99 ARG A O 1
ATOM 788 N N . LYS A 1 100 ? -4.814 -1.500 26.346 1.00 68.56 100 LYS A N 1
ATOM 789 C CA . LYS A 1 100 ? -4.868 -0.276 25.520 1.00 68.56 100 LYS A CA 1
ATOM 790 C C . LYS A 1 100 ? -3.589 -0.098 24.700 1.00 68.56 100 LYS A C 1
ATOM 792 O O . LYS A 1 100 ? -3.666 0.196 23.511 1.00 68.56 100 LYS A O 1
ATOM 797 N N . TRP A 1 101 ? -2.433 -0.345 25.317 1.00 70.06 101 TRP A N 1
ATOM 798 C CA . TRP A 1 101 ? -1.133 -0.196 24.664 1.00 70.06 101 TRP A CA 1
ATOM 799 C C . TRP A 1 101 ? -0.9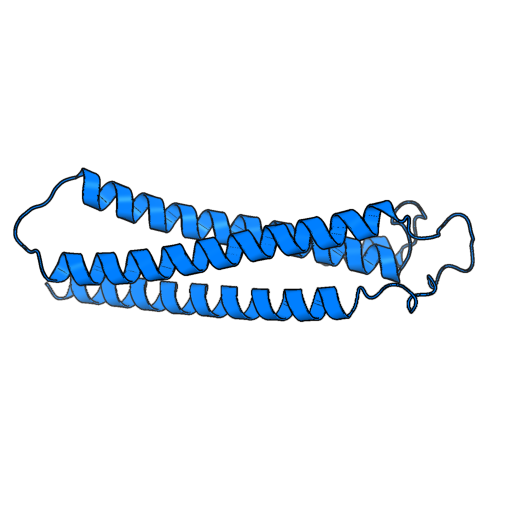45 -1.173 23.493 1.00 70.06 101 TRP A C 1
ATOM 801 O O . TRP A 1 101 ? -0.540 -0.754 22.415 1.00 70.06 101 TRP A O 1
ATOM 811 N N . LYS A 1 102 ? -1.343 -2.447 23.645 1.00 70.56 102 LYS A N 1
ATOM 812 C CA . LYS A 1 102 ? -1.340 -3.424 22.537 1.00 70.56 102 LYS A CA 1
ATOM 813 C C . LYS A 1 102 ? -2.252 -3.022 21.373 1.00 70.56 102 LYS A C 1
ATOM 815 O O . LYS A 1 102 ? -1.876 -3.219 20.223 1.00 70.56 102 LYS A O 1
ATOM 820 N N . SER A 1 103 ? -3.427 -2.459 21.660 1.00 70.06 103 SER A N 1
ATOM 821 C CA . SER A 1 103 ? -4.354 -1.991 20.618 1.00 70.06 103 SER A CA 1
ATOM 822 C C . SER A 1 103 ? -3.805 -0.793 19.852 1.00 70.06 103 SER A C 1
ATOM 824 O O . SER A 1 103 ? -3.903 -0.757 18.630 1.00 70.06 103 SER A O 1
ATOM 826 N N . LEU A 1 104 ? -3.214 0.172 20.565 1.00 73.00 104 LEU A N 1
ATOM 827 C CA . LEU A 1 104 ? -2.547 1.322 19.956 1.00 73.00 104 LEU A CA 1
ATOM 828 C C . LEU A 1 104 ? -1.366 0.866 19.104 1.00 73.00 104 LEU A C 1
ATOM 830 O O . LEU A 1 104 ? -1.244 1.294 17.963 1.00 73.00 104 LEU A O 1
ATOM 834 N N . LEU A 1 105 ? -0.545 -0.053 19.617 1.00 78.31 105 LEU A N 1
ATOM 835 C CA . LEU A 1 105 ? 0.588 -0.594 18.875 1.00 78.31 105 LEU A CA 1
ATOM 836 C C . LEU A 1 105 ? 0.141 -1.295 17.585 1.00 78.31 105 LEU A C 1
ATOM 838 O O . LEU A 1 105 ? 0.765 -1.086 16.554 1.00 78.31 105 LEU A O 1
ATOM 842 N N . GLY A 1 106 ? -0.956 -2.062 17.628 1.00 75.75 106 GLY A N 1
ATOM 843 C CA . GLY A 1 106 ? -1.552 -2.694 16.444 1.00 75.75 106 GLY A CA 1
ATOM 844 C C . GLY A 1 106 ? -2.106 -1.691 15.426 1.00 75.75 106 GLY A C 1
ATOM 845 O O . GLY A 1 106 ? -2.004 -1.907 14.221 1.00 75.75 106 GLY A O 1
ATOM 846 N N . PHE A 1 107 ? -2.657 -0.571 15.898 1.00 73.00 107 PHE A N 1
ATOM 847 C CA . PHE A 1 107 ? -3.136 0.504 15.030 1.00 73.00 107 PHE A CA 1
ATOM 848 C C . PHE A 1 107 ? -1.973 1.251 14.358 1.00 73.00 107 PHE A C 1
ATOM 850 O O . PHE A 1 107 ? -1.958 1.404 13.138 1.00 73.00 107 PHE A O 1
ATOM 857 N N . TYR A 1 108 ? -0.953 1.642 15.130 1.00 75.50 108 TYR A N 1
ATOM 858 C CA . TYR A 1 108 ? 0.248 2.286 14.593 1.00 75.50 108 TYR A CA 1
ATOM 859 C C . TYR A 1 108 ? 1.019 1.364 13.644 1.00 75.50 108 TYR A C 1
ATOM 861 O O . TYR A 1 108 ? 1.442 1.813 12.581 1.00 75.50 108 TYR A O 1
ATOM 869 N N . SER A 1 109 ? 1.168 0.076 13.970 1.00 77.50 109 SER A N 1
ATOM 870 C CA . SER A 1 109 ? 1.843 -0.874 13.082 1.00 77.50 109 SER A CA 1
ATOM 871 C C . SER A 1 109 ? 1.066 -1.115 11.788 1.00 77.50 109 SER A C 1
ATOM 873 O O . SER A 1 109 ? 1.691 -1.282 10.745 1.00 77.50 109 SER A O 1
ATOM 875 N N . SER A 1 110 ? -0.270 -1.054 11.818 1.00 75.69 110 SER A N 1
ATOM 876 C CA . SER A 1 110 ? -1.089 -1.087 10.602 1.00 75.69 110 SER A CA 1
ATOM 877 C C . SER A 1 110 ? -0.824 0.128 9.710 1.00 75.69 110 SER A C 1
ATOM 879 O O . SER A 1 110 ? -0.647 -0.041 8.508 1.00 75.69 110 SER A O 1
ATOM 881 N N . ILE A 1 111 ? -0.757 1.337 10.281 1.00 76.38 111 ILE A N 1
ATOM 882 C CA . ILE A 1 111 ? -0.477 2.566 9.518 1.00 76.38 111 ILE A CA 1
ATOM 883 C C . ILE A 1 111 ? 0.922 2.509 8.898 1.00 76.38 111 ILE A C 1
ATOM 885 O O . ILE A 1 111 ? 1.080 2.747 7.701 1.00 76.38 111 ILE A O 1
ATOM 88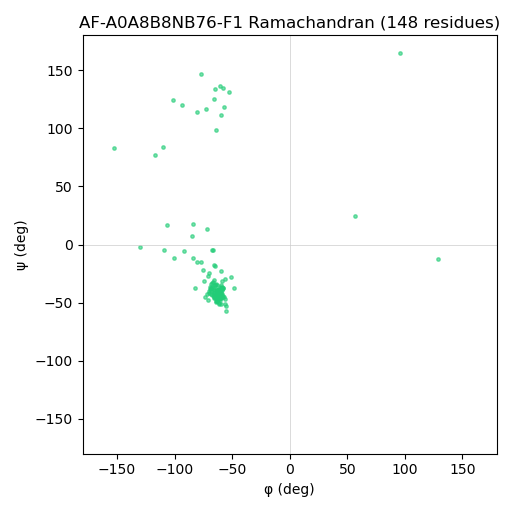9 N N . TYR A 1 112 ? 1.934 2.157 9.696 1.00 82.06 112 TYR A N 1
ATOM 890 C CA . TYR A 1 112 ? 3.309 2.031 9.211 1.00 82.06 112 TYR A CA 1
ATOM 891 C C . TYR A 1 112 ? 3.453 0.930 8.158 1.00 82.06 112 TYR A C 1
ATOM 893 O O . TYR A 1 112 ? 4.158 1.131 7.172 1.00 82.06 112 TYR A O 1
ATOM 901 N N . GLY A 1 113 ? 2.764 -0.200 8.334 1.00 79.94 113 GLY A N 1
ATOM 902 C CA . GLY A 1 113 ? 2.735 -1.281 7.353 1.00 79.94 113 GLY A CA 1
ATOM 903 C C . GLY A 1 113 ? 2.145 -0.825 6.019 1.00 79.94 113 GLY A C 1
ATOM 904 O O . GLY A 1 113 ? 2.751 -1.035 4.975 1.00 79.94 113 GLY A O 1
ATOM 905 N N . THR A 1 114 ? 1.018 -0.111 6.034 1.00 77.12 114 THR A N 1
ATOM 906 C CA . THR A 1 114 ? 0.433 0.425 4.797 1.00 77.12 114 THR A CA 1
ATOM 907 C C . THR A 1 114 ? 1.353 1.453 4.131 1.00 77.12 114 THR A C 1
ATOM 909 O O . THR A 1 114 ? 1.581 1.359 2.929 1.00 77.12 114 THR A O 1
ATOM 912 N N . MET A 1 115 ? 1.945 2.388 4.885 1.00 81.75 115 MET A N 1
ATOM 913 C CA . MET A 1 115 ? 2.884 3.377 4.329 1.00 81.75 115 MET A CA 1
ATOM 914 C C . MET A 1 115 ? 4.111 2.713 3.689 1.00 81.75 115 MET A C 1
ATOM 916 O O . MET A 1 115 ? 4.469 3.035 2.556 1.00 81.75 115 MET A O 1
ATOM 920 N N . LEU A 1 116 ? 4.729 1.755 4.389 1.00 84.06 116 LEU A N 1
ATOM 921 C CA . LEU A 1 116 ? 5.888 1.019 3.884 1.00 84.06 116 LEU A CA 1
ATOM 922 C C . LEU A 1 116 ? 5.525 0.156 2.668 1.00 84.06 116 LEU A C 1
ATOM 924 O O . LEU A 1 116 ? 6.277 0.124 1.697 1.00 84.06 116 LEU A O 1
ATOM 928 N N . GLY A 1 117 ? 4.364 -0.501 2.692 1.00 81.31 117 GLY A N 1
ATOM 929 C CA . GLY A 1 117 ? 3.838 -1.252 1.555 1.00 81.31 117 GLY A CA 1
ATOM 930 C C . GLY A 1 117 ? 3.643 -0.370 0.320 1.00 81.31 117 GLY A C 1
ATOM 931 O O . GLY A 1 117 ? 4.082 -0.748 -0.764 1.00 81.31 117 GLY A O 1
ATOM 932 N N . CYS A 1 118 ? 3.064 0.828 0.479 1.00 81.62 118 CYS A N 1
ATOM 933 C CA . CYS A 1 118 ? 2.878 1.785 -0.617 1.00 81.62 118 CYS A CA 1
ATOM 934 C C . CYS A 1 118 ? 4.214 2.242 -1.216 1.00 81.62 118 CYS A C 1
ATOM 936 O O . CYS A 1 118 ? 4.364 2.260 -2.435 1.00 81.62 118 CYS A O 1
ATOM 938 N N . LEU A 1 119 ? 5.207 2.551 -0.378 1.00 84.88 119 LEU A N 1
ATOM 939 C CA . LEU A 1 119 ? 6.563 2.886 -0.830 1.00 84.88 119 LEU A CA 1
ATOM 940 C C . LEU A 1 119 ? 7.199 1.746 -1.641 1.00 84.88 119 LEU A C 1
ATOM 942 O O . LEU A 1 119 ? 7.761 1.983 -2.709 1.00 84.88 119 LEU A O 1
ATOM 946 N N . LEU A 1 120 ? 7.086 0.504 -1.161 1.00 81.81 120 LEU A N 1
ATOM 947 C CA . LEU A 1 120 ? 7.611 -0.674 -1.857 1.00 81.81 120 LEU A CA 1
ATOM 948 C C . LEU A 1 120 ? 6.893 -0.930 -3.195 1.00 81.81 120 LEU A C 1
ATOM 950 O O . LEU A 1 120 ? 7.551 -1.323 -4.157 1.00 81.81 120 LEU A O 1
ATOM 954 N N . LEU A 1 121 ? 5.584 -0.657 -3.289 1.00 80.38 121 LEU A N 1
ATOM 955 C CA . LEU A 1 121 ? 4.854 -0.717 -4.563 1.00 80.38 121 LEU A CA 1
ATOM 956 C C . LEU A 1 121 ? 5.326 0.321 -5.570 1.00 80.38 121 LEU A C 1
ATOM 958 O O . LEU A 1 121 ? 5.496 -0.010 -6.740 1.00 80.38 121 LEU A O 1
ATOM 962 N N . LEU A 1 122 ? 5.528 1.567 -5.139 1.00 82.88 122 LEU A N 1
ATOM 963 C CA . LEU A 1 122 ? 6.017 2.622 -6.028 1.00 82.88 122 LEU A CA 1
ATOM 964 C C . LEU A 1 122 ? 7.397 2.255 -6.582 1.00 82.88 122 LEU A C 1
ATOM 966 O O . LEU A 1 122 ? 7.631 2.364 -7.784 1.00 82.88 122 LEU A O 1
ATOM 970 N N . LEU A 1 123 ? 8.281 1.719 -5.733 1.00 80.38 123 LEU A N 1
ATOM 971 C CA . LEU A 1 123 ? 9.578 1.196 -6.170 1.00 80.38 123 LEU A CA 1
ATOM 972 C C . LEU A 1 123 ? 9.434 0.044 -7.176 1.00 80.38 123 LEU A C 1
ATOM 974 O O . LEU A 1 123 ? 10.158 0.020 -8.171 1.00 80.38 123 LEU A O 1
ATOM 978 N N . ALA A 1 124 ? 8.491 -0.878 -6.959 1.00 78.62 124 ALA A N 1
ATOM 979 C CA . ALA A 1 124 ? 8.200 -1.944 -7.916 1.00 78.62 124 ALA A CA 1
ATOM 980 C C . ALA A 1 124 ? 7.728 -1.369 -9.265 1.00 78.62 124 ALA A C 1
ATOM 982 O O . ALA A 1 124 ? 8.274 -1.724 -10.308 1.00 78.62 124 ALA A O 1
ATOM 983 N N . MET A 1 125 ? 6.796 -0.411 -9.260 1.00 79.44 125 MET A N 1
ATOM 984 C CA . MET A 1 125 ? 6.292 0.234 -10.478 1.00 79.44 125 MET A CA 1
ATOM 985 C C . MET A 1 125 ? 7.405 0.950 -11.264 1.00 79.44 125 MET A C 1
ATOM 987 O O . MET A 1 125 ? 7.471 0.829 -12.488 1.00 79.44 125 MET A O 1
ATOM 991 N N . ILE A 1 126 ? 8.331 1.621 -10.572 1.00 76.12 126 ILE A N 1
ATOM 992 C CA . ILE A 1 126 ? 9.506 2.265 -11.181 1.00 76.12 126 ILE A CA 1
ATOM 993 C C . ILE A 1 126 ? 10.427 1.234 -11.860 1.00 76.12 126 ILE A C 1
ATOM 995 O O . ILE A 1 126 ? 10.933 1.483 -12.957 1.00 76.12 126 ILE A O 1
ATOM 999 N N . GLU A 1 127 ? 10.643 0.067 -11.249 1.00 73.00 127 GLU A N 1
ATOM 1000 C CA . GLU A 1 127 ? 11.441 -1.018 -11.843 1.00 73.00 127 GLU A CA 1
ATOM 1001 C C . GLU A 1 127 ? 10.721 -1.645 -13.062 1.00 73.00 127 GLU A C 1
ATOM 1003 O O . GLU A 1 127 ? 11.370 -1.925 -14.072 1.00 73.00 127 GLU A O 1
ATOM 1008 N N . VAL A 1 128 ? 9.382 -1.775 -13.051 1.00 71.50 128 VAL A N 1
ATOM 1009 C CA . VAL A 1 128 ? 8.598 -2.203 -14.239 1.00 71.50 128 VAL A CA 1
ATOM 1010 C C . VAL A 1 128 ? 8.787 -1.233 -15.405 1.00 71.50 128 VAL A C 1
ATOM 1012 O O . VAL A 1 128 ? 9.010 -1.657 -16.543 1.00 71.50 128 VAL A O 1
ATOM 1015 N N . ILE A 1 129 ? 8.709 0.070 -15.131 1.00 71.50 129 ILE A N 1
ATOM 1016 C CA . ILE A 1 129 ? 8.873 1.115 -16.147 1.00 71.50 129 ILE A CA 1
ATOM 1017 C C . ILE A 1 129 ? 10.280 1.073 -16.736 1.00 71.50 129 ILE A C 1
ATOM 1019 O O . ILE A 1 129 ? 10.425 1.156 -17.952 1.00 71.50 129 ILE A O 1
ATOM 1023 N N . GLN A 1 130 ? 11.307 0.867 -15.911 1.00 66.94 130 GLN A N 1
ATOM 1024 C CA . GLN A 1 130 ? 12.683 0.707 -16.390 1.00 66.94 130 GLN A CA 1
ATOM 1025 C C . GLN A 1 130 ? 12.875 -0.546 -17.251 1.00 66.94 130 GLN A C 1
ATOM 1027 O O . GLN A 1 130 ? 13.631 -0.513 -18.219 1.00 66.94 130 GLN A O 1
ATOM 1032 N N . ILE A 1 131 ? 12.169 -1.640 -16.958 1.00 66.88 131 ILE A N 1
ATOM 1033 C CA . ILE A 1 131 ? 12.197 -2.842 -17.805 1.00 66.88 131 ILE A CA 1
ATOM 1034 C C . ILE A 1 131 ? 11.524 -2.578 -19.164 1.00 66.88 131 ILE A C 1
ATOM 1036 O O . ILE A 1 131 ? 11.972 -3.117 -20.174 1.00 66.88 131 ILE A O 1
ATOM 1040 N N . LYS A 1 132 ? 10.477 -1.743 -19.210 1.00 64.25 132 LYS A N 1
ATOM 1041 C CA . LYS A 1 132 ? 9.741 -1.402 -20.444 1.00 64.25 132 LYS A CA 1
ATOM 1042 C C . LYS A 1 132 ? 10.410 -0.306 -21.288 1.00 64.25 132 LYS A C 1
ATOM 1044 O O . LYS A 1 132 ? 10.346 -0.382 -22.512 1.00 64.25 132 LYS A O 1
ATOM 1049 N N . LEU A 1 133 ? 11.010 0.704 -20.653 1.00 61.62 133 LEU A N 1
ATOM 1050 C CA . LEU A 1 133 ? 11.599 1.887 -21.303 1.00 61.62 133 LEU A CA 1
ATOM 1051 C C . LEU A 1 133 ? 13.130 1.821 -21.453 1.00 61.62 133 LEU A C 1
ATOM 1053 O O . LEU A 1 133 ? 13.700 2.650 -22.157 1.00 61.62 133 LEU A O 1
ATOM 1057 N N . GLY A 1 134 ? 13.801 0.867 -20.802 1.00 59.25 134 GLY A N 1
ATOM 1058 C CA . GLY A 1 134 ? 15.263 0.792 -20.729 1.00 59.25 134 GLY A CA 1
ATOM 1059 C C . GLY A 1 134 ? 15.833 1.435 -19.456 1.00 59.25 134 GLY A C 1
ATOM 1060 O O . GLY A 1 134 ? 15.151 2.163 -18.728 1.00 59.25 134 GLY A O 1
ATOM 1061 N N . ARG A 1 135 ? 17.108 1.145 -19.151 1.00 59.31 135 ARG A N 1
ATOM 1062 C CA . ARG A 1 135 ? 17.777 1.625 -17.927 1.00 59.31 135 ARG A CA 1
ATOM 1063 C C . ARG A 1 135 ? 17.766 3.161 -17.844 1.00 59.31 135 ARG A C 1
ATOM 1065 O O . ARG A 1 135 ? 18.202 3.834 -18.775 1.00 59.31 135 ARG A O 1
ATOM 1072 N N . LEU A 1 136 ? 17.425 3.708 -16.668 1.00 55.66 136 LEU A N 1
ATOM 1073 C CA . LEU A 1 136 ? 17.548 5.146 -16.334 1.00 55.66 136 LEU A CA 1
ATOM 1074 C C . LEU A 1 136 ? 18.944 5.723 -16.641 1.00 55.66 136 LEU A C 1
ATOM 1076 O O . LEU A 1 136 ? 19.082 6.902 -16.956 1.00 55.66 136 LEU A O 1
ATOM 1080 N N . SER A 1 137 ? 19.976 4.875 -16.587 1.00 54.22 137 SER A N 1
ATOM 1081 C CA . SER A 1 137 ? 21.366 5.249 -16.862 1.00 54.22 137 SER A CA 1
ATOM 1082 C C . SER A 1 137 ? 21.622 5.694 -18.307 1.00 54.22 137 SER A C 1
ATOM 1084 O O . SER A 1 137 ? 22.616 6.370 -18.547 1.00 54.22 137 SER A O 1
ATOM 1086 N N . CYS A 1 138 ? 20.740 5.364 -19.258 1.00 58.97 138 CYS A N 1
ATOM 1087 C CA . CYS A 1 138 ? 20.888 5.755 -20.663 1.00 58.97 138 CYS A CA 1
ATOM 1088 C C . CYS A 1 138 ? 20.341 7.167 -20.969 1.00 58.97 138 CYS A C 1
ATOM 1090 O O . CYS A 1 138 ? 20.281 7.574 -22.124 1.00 58.97 138 CYS A O 1
ATOM 1092 N N . HIS A 1 139 ? 19.945 7.925 -19.935 1.00 56.12 139 HIS A N 1
ATOM 1093 C CA . HIS A 1 139 ? 19.553 9.341 -20.011 1.00 56.12 139 HIS A CA 1
ATOM 1094 C C . HIS A 1 139 ? 18.403 9.660 -20.988 1.00 56.12 139 HIS A C 1
ATOM 1096 O O . HIS A 1 139 ? 18.253 10.795 -21.447 1.00 56.12 139 HIS A O 1
ATOM 1102 N N . GLY A 1 140 ? 17.547 8.680 -21.290 1.00 61.38 140 GLY A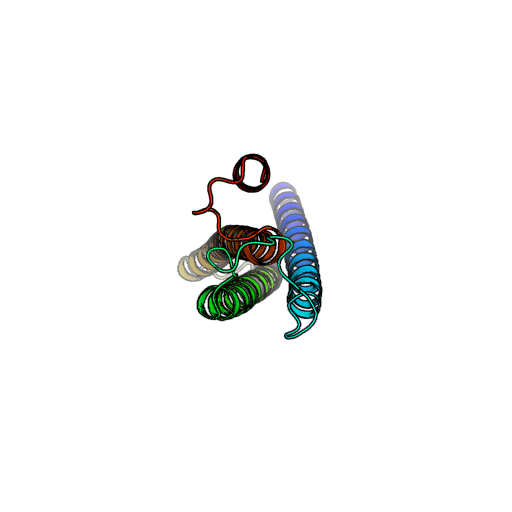 N 1
ATOM 1103 C CA . GLY A 1 140 ? 16.327 8.914 -22.054 1.00 61.38 140 GLY A CA 1
ATOM 1104 C C . GLY A 1 140 ? 15.436 9.911 -21.313 1.00 61.38 140 GLY A C 1
ATOM 1105 O O . GLY A 1 140 ? 14.903 9.589 -20.252 1.00 61.38 140 GLY A O 1
ATOM 1106 N N . LYS A 1 141 ? 15.269 11.122 -21.867 1.00 58.16 141 LYS A N 1
ATOM 1107 C CA . LYS A 1 141 ? 14.449 12.201 -21.275 1.00 58.16 141 LYS A CA 1
ATOM 1108 C C . LYS A 1 141 ? 13.062 11.703 -20.854 1.00 58.16 141 LYS A C 1
ATOM 1110 O O . LYS A 1 141 ? 12.579 12.072 -19.794 1.00 58.16 141 LYS A O 1
ATOM 1115 N N . TYR A 1 142 ? 12.476 10.802 -21.641 1.00 60.88 142 TYR A N 1
ATOM 1116 C CA . TYR A 1 142 ? 11.178 10.187 -21.372 1.00 60.88 142 TYR A CA 1
ATOM 1117 C C . TYR A 1 142 ? 11.162 9.359 -20.078 1.00 60.88 142 TYR A C 1
ATOM 1119 O O . TYR A 1 142 ? 10.273 9.555 -19.259 1.00 60.88 142 TYR A O 1
ATOM 1127 N N . THR A 1 143 ? 12.163 8.508 -19.834 1.00 63.34 143 THR A N 1
ATOM 1128 C CA . THR A 1 143 ? 12.233 7.660 -18.630 1.00 63.34 143 THR A CA 1
ATOM 1129 C C . THR A 1 143 ? 12.400 8.494 -17.360 1.00 63.34 143 THR A C 1
ATOM 1131 O O . THR A 1 143 ? 11.742 8.231 -16.357 1.00 63.34 143 THR A O 1
ATOM 1134 N N . VAL A 1 144 ? 13.245 9.531 -17.405 1.00 66.69 144 VAL A N 1
ATOM 1135 C CA . VAL A 1 144 ? 13.480 10.420 -16.254 1.00 66.69 144 VAL A CA 1
ATOM 1136 C C . VAL A 1 144 ? 12.240 11.257 -15.955 1.00 66.69 144 VAL A C 1
ATOM 1138 O O . VAL A 1 144 ? 11.850 11.369 -14.796 1.00 66.69 144 VAL A O 1
ATOM 1141 N N . THR A 1 145 ? 11.583 11.797 -16.987 1.00 68.88 145 THR A N 1
ATOM 1142 C CA . THR A 1 145 ? 10.323 12.518 -16.803 1.00 68.88 145 THR A CA 1
ATOM 1143 C C . THR A 1 145 ? 9.262 11.596 -16.215 1.00 68.88 145 THR A C 1
ATOM 1145 O O . THR A 1 145 ? 8.718 11.946 -15.182 1.00 68.88 145 THR A O 1
ATOM 1148 N N . THR A 1 146 ? 9.020 10.405 -16.773 1.00 70.44 146 THR A N 1
ATOM 1149 C CA . THR A 1 146 ? 7.988 9.477 -16.270 1.00 70.44 146 THR A CA 1
ATOM 1150 C C . THR A 1 146 ? 8.188 9.074 -14.808 1.00 70.44 146 THR A C 1
ATOM 1152 O O . THR A 1 146 ? 7.205 8.977 -14.083 1.00 70.44 146 THR A O 1
ATOM 1155 N N . VAL A 1 147 ? 9.429 8.882 -14.351 1.00 68.94 147 VAL A N 1
ATOM 1156 C CA . VAL A 1 147 ? 9.705 8.582 -12.933 1.00 68.94 147 VAL A CA 1
ATOM 1157 C C . VAL A 1 147 ? 9.551 9.823 -12.046 1.00 68.94 147 VAL A C 1
ATOM 1159 O O . VAL A 1 147 ? 9.149 9.691 -10.901 1.00 68.94 147 VAL A O 1
ATOM 1162 N N . ALA A 1 148 ? 9.832 11.026 -12.555 1.00 69.81 148 ALA A N 1
ATOM 1163 C CA . ALA A 1 148 ? 9.710 12.268 -11.788 1.00 69.81 148 ALA A CA 1
ATOM 1164 C C . ALA A 1 148 ? 8.258 12.745 -11.577 1.00 69.81 148 ALA A C 1
ATOM 1166 O O . ALA A 1 148 ? 8.013 13.537 -10.671 1.00 69.81 148 ALA A O 1
ATOM 1167 N N . ILE A 1 149 ? 7.314 12.308 -12.421 1.00 73.31 149 ILE A N 1
ATOM 1168 C CA . ILE A 1 149 ? 5.868 12.586 -12.275 1.00 73.31 149 ILE A CA 1
ATOM 1169 C C . ILE A 1 149 ? 5.104 11.507 -11.489 1.00 73.31 149 ILE A C 1
ATOM 1171 O O . ILE A 1 149 ? 3.913 11.698 -11.239 1.00 73.31 149 ILE A O 1
ATOM 1175 N N . MET A 1 150 ? 5.753 10.398 -11.120 1.00 64.31 150 MET A N 1
ATOM 1176 C CA . MET A 1 150 ? 5.196 9.367 -10.232 1.00 64.31 150 MET A CA 1
ATOM 1177 C C . MET A 1 150 ? 5.461 9.678 -8.765 1.00 64.31 150 MET A C 1
ATOM 1179 O O . MET A 1 150 ? 4.544 9.412 -7.959 1.00 64.31 150 MET A O 1
#

Nearest PDB structures (foldseek):
  8otz-assembly1_Cu  TM=3.853E-01  e=6.117E+00  Bos taurus
  8i7r-assembly1_B2  TM=3.383E-01  e=7.574E+00  Mus musculus
  8j07-assembly1_8P  TM=2.851E-01  e=8.889E+00  Homo sapiens

Secondary structure (DSSP, 8-state):
-HHHHHHHHHHHHHHHHHHHHHHHHHHHHHHHHHHT-TTS---S---GGGPPPHHHHHHHHHHHHHHHHHHHHHHHHHHHHHHHHHHHHS-TT---HHHHHHHHHHHHHHHHHHHHHHHHHHHHHHHHHHHHH--GGG--HHHHHHHHT-

Mean predicted aligned error: 11.49 Å

Foldseek 3Di:
DVVVVVVLVVLLVVLVVLLVVLVVLLVVLVVLVVVLDPDDADAPDPDPVQAQDPVLSVLLVVLSVQLNVLSVLLNVLSVVLNVLSVVVVVPPDDDDVVSVVVSVVSNVSSVVSNVSSVVSVLVSVLSSLCNHHTHVVVVPVVNVVVNVVD

Radius of gyration: 21.25 Å; Cα contacts (8 Å, |Δi|>4): 115; chains: 1; bounding box: 47×26×65 Å

Solvent-accessible surface area (backbone atoms only — not comparable to full-at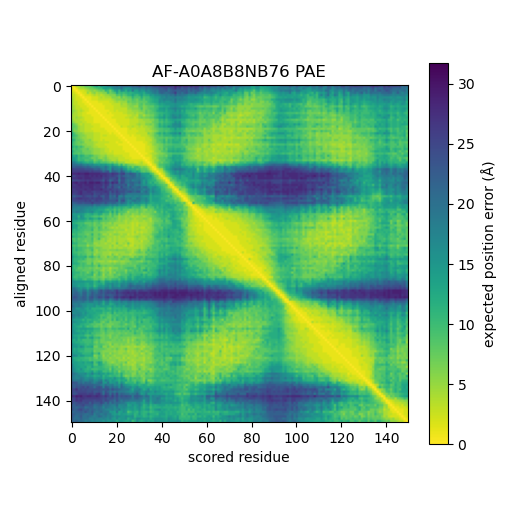om values): 8203 Å² total; per-residue (Å²): 113,69,70,60,56,54,52,49,53,51,53,51,51,54,37,52,52,52,34,52,50,33,51,52,52,44,50,51,46,57,52,52,58,66,71,65,54,90,85,78,73,76,48,76,50,94,47,85,91,44,60,64,56,74,66,56,58,56,49,30,56,50,30,45,55,52,15,43,53,26,23,52,49,17,32,51,32,36,54,50,46,49,55,49,54,60,52,50,70,76,49,90,78,74,91,52,72,69,57,58,50,54,47,51,50,38,51,53,49,20,53,52,24,41,54,53,17,51,53,30,42,54,53,23,53,53,46,52,48,28,50,56,66,22,46,73,88,71,68,50,66,66,57,58,50,59,60,73,78,104